Protein AF-A0A7C4AGM2-F1 (afdb_monomer_lite)

Foldseek 3Di:
DVQVPDPVSAWDADPVVRDTDGDPLPVVQVVVVHHGPCCVPPPPNPDDDDDPVVVVVVVVVVVVVVVVVCCVVDVDD

Secondary structure (DSSP, 8-state):
-HHHH-TT---EEETTTTEEE----SHHHHHTTPPPHHHHT-TT-------HHHHHHHHHHHHHHHHHHHHHHSTT-

Radius of gyration: 20.13 Å; chains: 1; bounding box: 51×22×49 Å

Sequence (77 aa):
ACIIACPWNIPQWDEASGKVIKCDFCRDRIDAGKNPACVTGCCAHALDFVRPNEASREQRTSWGAKILKHQIEEPGL

Structure (mmCIF, N/CA/C/O backbone):
data_AF-A0A7C4AGM2-F1
#
_entry.id   AF-A0A7C4AGM2-F1
#
loop_
_atom_site.group_PDB
_atom_site.id
_atom_site.type_symbol
_atom_site.label_atom_id
_atom_site.label_alt_id
_atom_site.label_comp_id
_atom_site.label_asym_id
_atom_site.label_entity_id
_atom_site.label_seq_id
_atom_site.pdbx_PDB_ins_code
_atom_site.Cartn_x
_atom_site.Cartn_y
_atom_site.Cartn_z
_atom_site.occupancy
_atom_site.B_iso_or_equiv
_atom_site.auth_seq_id
_atom_site.auth_comp_id
_atom_site.auth_asym_id
_atom_site.auth_atom_id
_atom_site.pdbx_PDB_model_num
ATOM 1 N N . ALA A 1 1 ? 0.832 4.818 21.287 1.00 81.88 1 ALA A N 1
ATOM 2 C CA . ALA A 1 1 ? 2.177 4.371 20.857 1.00 81.88 1 ALA A CA 1
ATOM 3 C C . ALA A 1 1 ? 2.283 4.152 19.338 1.00 81.88 1 ALA A C 1
ATOM 5 O O . ALA A 1 1 ? 3.204 4.694 18.751 1.00 81.88 1 ALA A O 1
ATOM 6 N N . CYS A 1 2 ? 1.366 3.433 18.669 1.00 93.12 2 CYS A N 1
ATOM 7 C CA . CYS A 1 2 ? 1.486 3.104 17.232 1.00 93.12 2 CYS A CA 1
ATOM 8 C C . CYS A 1 2 ? 1.448 4.298 16.255 1.00 93.12 2 CYS A C 1
ATOM 10 O O . CYS A 1 2 ? 2.184 4.275 15.275 1.00 93.12 2 CYS A O 1
ATOM 12 N N . ILE A 1 3 ? 0.632 5.327 16.520 1.00 95.06 3 ILE A N 1
ATOM 13 C CA . ILE A 1 3 ? 0.550 6.538 15.678 1.00 95.06 3 ILE A CA 1
ATOM 14 C C . ILE A 1 3 ? 1.911 7.249 15.644 1.00 95.06 3 ILE A C 1
ATOM 16 O O . ILE A 1 3 ? 2.498 7.417 14.583 1.00 95.06 3 ILE A O 1
ATOM 20 N N . ILE A 1 4 ? 2.455 7.564 16.824 1.00 95.31 4 ILE A N 1
ATOM 21 C CA . ILE A 1 4 ? 3.735 8.274 16.989 1.00 95.31 4 ILE A CA 1
ATOM 22 C C . ILE A 1 4 ? 4.925 7.430 16.500 1.00 95.31 4 ILE A C 1
ATOM 24 O O . ILE A 1 4 ? 5.917 7.971 16.028 1.00 95.31 4 ILE A O 1
ATOM 28 N N . ALA A 1 5 ? 4.838 6.100 16.594 1.00 97.25 5 ALA A N 1
ATOM 29 C CA . ALA A 1 5 ? 5.921 5.209 16.184 1.00 97.25 5 ALA A CA 1
ATOM 30 C C . ALA A 1 5 ? 6.119 5.133 14.659 1.00 97.25 5 ALA A C 1
ATOM 32 O O . ALA A 1 5 ? 7.181 4.708 14.208 1.00 97.25 5 ALA A O 1
ATOM 33 N N . CYS A 1 6 ? 5.111 5.484 13.854 1.00 97.06 6 CYS A N 1
ATOM 34 C CA . CYS A 1 6 ? 5.223 5.414 12.402 1.00 97.06 6 CYS A CA 1
ATOM 35 C C . CYS A 1 6 ? 5.952 6.656 11.861 1.00 97.06 6 CYS A C 1
ATOM 37 O O . CYS A 1 6 ? 5.394 7.750 11.941 1.00 97.06 6 CYS A O 1
ATOM 39 N N . PRO A 1 7 ? 7.131 6.520 11.223 1.00 97.31 7 PRO A N 1
ATOM 40 C CA . PRO A 1 7 ? 7.883 7.677 10.726 1.00 97.31 7 PRO A CA 1
ATOM 41 C C . PRO A 1 7 ? 7.185 8.393 9.560 1.00 97.31 7 PRO A C 1
ATOM 43 O O . PRO A 1 7 ? 7.522 9.525 9.235 1.00 97.31 7 PRO A O 1
ATOM 46 N N . TRP A 1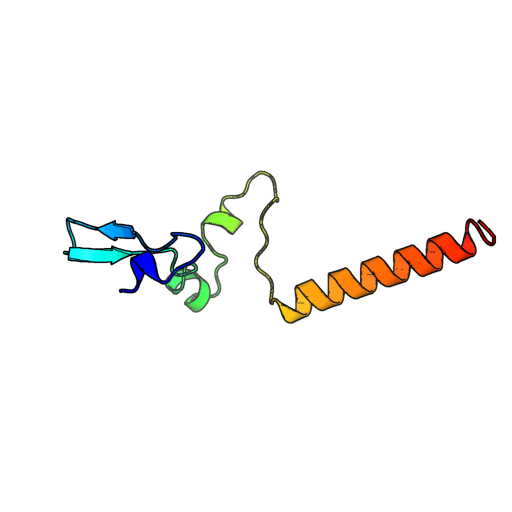 8 ? 6.198 7.741 8.942 1.00 97.06 8 TRP A N 1
ATOM 47 C CA . TRP A 1 8 ? 5.408 8.280 7.834 1.00 97.06 8 TRP A CA 1
ATOM 48 C C . TRP A 1 8 ? 4.029 8.790 8.261 1.00 97.06 8 TRP A C 1
ATOM 50 O O . TRP A 1 8 ? 3.244 9.179 7.404 1.00 97.06 8 TRP A O 1
ATOM 60 N N . ASN A 1 9 ? 3.709 8.755 9.561 1.00 94.06 9 ASN A N 1
ATOM 61 C CA . ASN A 1 9 ? 2.437 9.236 10.106 1.00 94.06 9 ASN A CA 1
ATOM 62 C C . ASN A 1 9 ? 1.188 8.643 9.409 1.00 94.06 9 ASN A C 1
ATOM 64 O O . ASN A 1 9 ? 0.206 9.335 9.157 1.00 94.06 9 ASN A O 1
ATOM 68 N N . ILE A 1 10 ? 1.228 7.354 9.053 1.00 97.12 10 ILE A N 1
ATOM 69 C CA . ILE A 1 10 ? 0.136 6.687 8.319 1.00 97.12 10 ILE A CA 1
ATOM 70 C C . ILE A 1 10 ? -1.054 6.293 9.210 1.00 97.12 10 ILE A C 1
ATOM 72 O O . ILE A 1 10 ? -2.186 6.494 8.776 1.00 97.12 10 ILE A O 1
ATOM 76 N N . PRO A 1 11 ? -0.870 5.702 10.408 1.00 97.44 11 PRO A N 1
ATOM 77 C CA . PRO A 1 11 ? -1.999 5.289 11.239 1.00 97.44 11 PRO A CA 1
ATOM 78 C C . PRO A 1 11 ? -2.753 6.500 11.797 1.00 97.44 11 PRO A C 1
ATOM 80 O O . PRO A 1 11 ? -2.138 7.360 12.420 1.00 97.44 11 PRO A O 1
ATOM 83 N N . GLN A 1 12 ? -4.073 6.539 11.616 1.00 95.81 12 GLN A N 1
ATOM 84 C CA . GLN A 1 12 ? -4.937 7.645 12.049 1.00 95.81 12 GLN A CA 1
ATOM 85 C C . GLN A 1 12 ? -5.992 7.168 1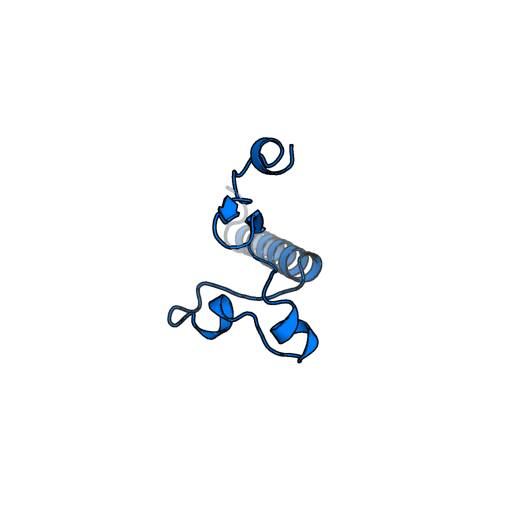3.048 1.00 95.81 12 GLN A C 1
ATOM 87 O O . GLN A 1 12 ? -6.435 6.021 12.983 1.00 95.81 12 GLN A O 1
ATOM 92 N N . TRP A 1 13 ? -6.374 8.030 13.990 1.00 96.69 13 TRP A N 1
ATOM 93 C CA . TRP A 1 13 ? -7.437 7.736 14.953 1.00 96.69 13 TRP A CA 1
ATOM 94 C C .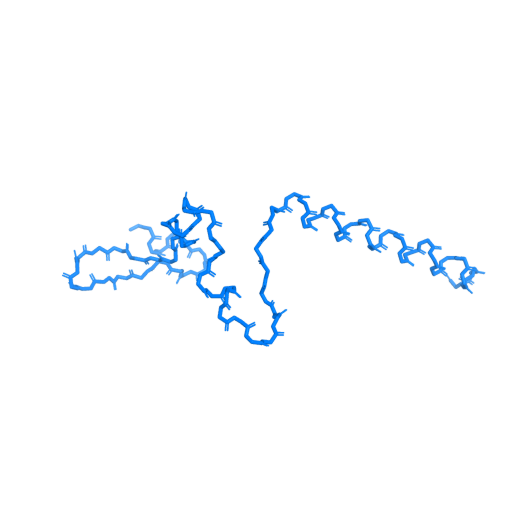 TRP A 1 13 ? -8.810 7.861 14.291 1.00 96.69 13 TRP A C 1
ATOM 96 O O . TRP A 1 13 ? -9.092 8.864 13.642 1.00 96.69 13 TRP A O 1
ATOM 106 N N . ASP A 1 14 ? -9.655 6.853 14.476 1.00 96.88 14 ASP A N 1
ATOM 107 C CA . ASP A 1 14 ? -11.067 6.896 14.121 1.00 96.88 14 ASP A CA 1
ATOM 108 C C . ASP A 1 14 ? -11.910 7.019 15.394 1.00 96.88 14 ASP A C 1
ATOM 110 O O . ASP A 1 14 ? -11.972 6.099 16.215 1.00 96.88 14 ASP A O 1
ATOM 114 N N . GLU A 1 15 ? -12.565 8.169 15.554 1.00 96.94 15 GLU A N 1
ATOM 115 C CA . GLU A 1 15 ? -13.387 8.474 16.726 1.00 96.94 15 GLU A CA 1
ATOM 116 C C . GLU A 1 15 ? -14.620 7.574 16.822 1.00 96.94 15 GLU A C 1
ATOM 118 O O . GLU A 1 15 ? -15.027 7.220 17.927 1.00 96.94 15 GLU A O 1
ATOM 123 N N . ALA A 1 16 ? -15.183 7.155 15.684 1.00 97.19 16 ALA A N 1
ATOM 124 C CA . ALA A 1 16 ? -16.403 6.358 15.657 1.00 97.19 16 ALA A CA 1
ATOM 125 C C . ALA A 1 16 ? -16.171 4.933 16.180 1.00 97.19 16 ALA A C 1
ATOM 127 O O . ALA A 1 16 ? -16.964 4.421 16.970 1.00 97.19 16 ALA A O 1
ATOM 128 N N . SER A 1 17 ? -15.083 4.280 15.758 1.00 95.94 17 SER A N 1
ATOM 129 C CA . SER A 1 17 ? -14.738 2.938 16.241 1.00 95.94 17 SER A CA 1
ATOM 130 C C . SER A 1 17 ? -13.878 2.932 17.506 1.00 95.94 17 SER A C 1
ATOM 132 O O . SER A 1 17 ? -13.717 1.869 18.114 1.00 95.94 17 SER A O 1
ATOM 134 N N . GLY A 1 18 ? -13.307 4.079 17.893 1.00 96.06 18 GLY A N 1
ATOM 135 C CA . GLY A 1 18 ? -12.343 4.188 18.989 1.00 96.06 18 GLY A CA 1
ATOM 136 C C . GLY A 1 18 ? -11.051 3.410 18.719 1.00 96.06 18 GLY A C 1
ATOM 137 O O . GLY A 1 18 ? -10.435 2.875 19.644 1.00 96.06 18 GLY A O 1
ATOM 138 N N . LYS A 1 19 ? -10.675 3.258 17.443 1.00 95.88 19 LYS A N 1
ATOM 139 C CA . LYS A 1 19 ? -9.526 2.458 16.999 1.00 95.88 19 LYS A CA 1
ATOM 140 C C . LYS A 1 19 ? -8.656 3.251 16.038 1.00 95.88 19 LYS A C 1
ATOM 142 O O . LYS A 1 19 ? -9.072 4.227 15.430 1.00 95.88 19 LYS A O 1
ATOM 147 N N . VAL A 1 20 ? -7.421 2.788 15.878 1.00 97.00 20 VAL A N 1
ATOM 148 C CA . VAL A 1 20 ? -6.506 3.315 14.863 1.00 97.00 20 VAL A CA 1
ATOM 149 C C . VAL A 1 20 ? -6.707 2.555 13.557 1.00 97.00 20 VAL A C 1
ATOM 151 O O . VAL A 1 20 ? -6.671 1.323 13.548 1.00 97.00 20 VAL A O 1
ATOM 154 N N . ILE A 1 21 ? -6.860 3.287 12.458 1.00 96.19 21 ILE A N 1
ATOM 155 C CA . ILE A 1 21 ? -7.040 2.750 11.110 1.00 96.19 21 ILE A CA 1
ATOM 156 C C . ILE A 1 21 ? -5.872 3.139 10.199 1.00 96.19 21 ILE A C 1
ATOM 158 O O . ILE A 1 21 ? -5.179 4.134 10.410 1.00 96.19 21 ILE A O 1
ATOM 162 N N . LYS A 1 22 ? -5.633 2.324 9.174 1.00 96.69 22 LYS A N 1
ATOM 163 C CA . LYS A 1 22 ? -4.703 2.592 8.071 1.00 96.69 22 LYS A CA 1
ATOM 164 C C . LYS A 1 22 ? -5.077 1.719 6.878 1.00 96.69 22 LYS A C 1
ATOM 166 O O . LYS A 1 22 ? -5.855 0.780 7.034 1.00 96.69 22 LYS A O 1
ATOM 171 N N . CYS A 1 23 ? -4.444 1.958 5.730 1.00 97.38 23 CYS A N 1
ATOM 172 C CA . CYS A 1 23 ? -4.494 1.032 4.600 1.00 97.38 23 CYS A CA 1
ATOM 173 C C . CYS A 1 23 ? -4.160 -0.403 5.058 1.00 97.38 23 CYS A C 1
ATOM 175 O O . CYS A 1 23 ? -3.134 -0.660 5.707 1.00 97.38 23 CYS A O 1
ATOM 177 N N . ASP A 1 24 ? -5.055 -1.329 4.731 1.00 97.00 24 ASP A N 1
ATOM 178 C CA . ASP A 1 24 ? -4.956 -2.764 4.999 1.00 97.00 24 ASP A CA 1
ATOM 179 C C . ASP A 1 24 ? -4.486 -3.551 3.767 1.00 97.00 24 ASP A C 1
ATOM 181 O O . ASP A 1 24 ? -4.438 -4.778 3.794 1.00 97.00 24 ASP A O 1
ATOM 185 N N . PHE A 1 25 ? -4.124 -2.826 2.705 1.00 96.94 25 PHE A N 1
ATOM 186 C CA . PHE A 1 25 ? -3.723 -3.364 1.414 1.00 96.94 25 PHE A CA 1
ATOM 187 C C . PHE A 1 25 ? -4.859 -4.069 0.656 1.00 96.94 25 PHE A C 1
ATOM 189 O O . PHE A 1 25 ? -4.578 -4.857 -0.237 1.00 96.94 25 PHE A O 1
ATOM 196 N N . CYS A 1 26 ? -6.128 -3.760 0.956 1.00 98.00 26 CYS A N 1
ATOM 197 C CA . CYS A 1 26 ? -7.301 -4.436 0.389 1.00 98.00 26 CYS A CA 1
ATOM 198 C C . CYS A 1 26 ? -7.254 -5.955 0.615 1.00 98.00 26 CYS A C 1
ATOM 200 O O . CYS A 1 26 ? -7.363 -6.733 -0.339 1.00 98.00 26 CYS A O 1
ATOM 202 N N . ARG A 1 27 ? -7.035 -6.375 1.868 1.00 98.00 27 ARG A N 1
ATOM 203 C CA . ARG A 1 27 ? -6.800 -7.784 2.219 1.00 98.00 27 ARG A CA 1
ATOM 204 C C . ARG A 1 27 ? -7.910 -8.701 1.705 1.00 98.00 27 ARG A C 1
ATOM 206 O O . ARG A 1 27 ? -7.631 -9.708 1.072 1.00 98.00 27 ARG A O 1
ATOM 213 N N . ASP A 1 28 ? -9.156 -8.301 1.920 1.00 98.19 28 ASP A N 1
ATOM 214 C CA . ASP A 1 28 ? -10.363 -8.996 1.470 1.00 98.19 28 ASP A CA 1
ATOM 215 C C . ASP A 1 28 ? -10.393 -9.245 -0.049 1.00 98.19 28 ASP A C 1
ATOM 217 O O . ASP A 1 28 ? -10.764 -10.325 -0.510 1.00 98.19 28 ASP A O 1
ATOM 221 N N . ARG A 1 29 ? -9.966 -8.259 -0.843 1.00 98.31 29 ARG A N 1
ATOM 222 C CA . ARG A 1 29 ? -9.891 -8.373 -2.303 1.00 98.31 29 ARG A CA 1
ATOM 223 C C . ARG A 1 29 ? -8.763 -9.296 -2.733 1.00 98.31 29 ARG A C 1
ATOM 225 O O . ARG A 1 29 ? -8.984 -10.121 -3.618 1.00 98.31 29 ARG A O 1
ATOM 232 N N . ILE A 1 30 ? -7.592 -9.166 -2.112 1.00 97.56 30 ILE A N 1
ATOM 233 C CA . ILE A 1 30 ? -6.429 -10.010 -2.408 1.00 97.56 30 ILE A CA 1
ATOM 234 C C . ILE A 1 30 ? -6.744 -11.474 -2.095 1.00 97.56 30 ILE A C 1
ATOM 236 O O . ILE A 1 30 ? -6.471 -12.337 -2.926 1.00 97.56 30 ILE A O 1
ATOM 240 N N . ASP A 1 31 ? -7.370 -11.748 -0.948 1.00 97.94 31 ASP A N 1
ATOM 241 C CA . ASP A 1 31 ? -7.777 -13.099 -0.547 1.00 97.94 31 ASP A CA 1
ATOM 242 C C . ASP A 1 31 ? -8.781 -13.707 -1.549 1.00 97.94 31 ASP A C 1
ATOM 244 O O . ASP A 1 31 ? -8.792 -14.915 -1.775 1.00 97.94 31 ASP A O 1
ATOM 248 N N . ALA A 1 32 ? -9.576 -12.866 -2.220 1.00 98.19 32 ALA A N 1
ATOM 249 C CA . ALA A 1 32 ? -10.480 -13.251 -3.305 1.00 98.19 32 ALA A CA 1
ATOM 250 C C . ALA A 1 32 ? -9.824 -13.280 -4.706 1.00 98.19 32 ALA A C 1
ATOM 252 O O . ALA A 1 32 ? -10.533 -13.382 -5.710 1.00 98.19 32 ALA A O 1
ATOM 253 N N . GLY A 1 33 ? -8.498 -13.143 -4.805 1.00 97.38 33 GLY A N 1
ATOM 254 C CA . GLY A 1 33 ? -7.756 -13.154 -6.071 1.00 97.38 33 GLY A CA 1
ATOM 255 C C . GLY A 1 33 ? -7.927 -11.892 -6.925 1.00 97.38 33 GLY A C 1
ATOM 256 O O . GLY A 1 33 ? -7.660 -11.919 -8.124 1.00 97.38 33 GLY A O 1
ATOM 257 N N . LYS A 1 34 ? -8.395 -10.786 -6.338 1.00 97.81 34 LYS A N 1
ATOM 258 C CA . LYS A 1 34 ? -8.587 -9.501 -7.022 1.00 97.81 34 LYS A CA 1
ATOM 259 C C . LYS A 1 34 ? -7.454 -8.534 -6.691 1.00 97.81 34 LYS A C 1
ATOM 261 O O . LYS A 1 34 ? -6.921 -8.529 -5.585 1.00 97.81 34 LYS A O 1
ATOM 266 N N . ASN A 1 35 ? -7.174 -7.622 -7.618 1.00 97.50 35 ASN A N 1
ATOM 267 C CA . ASN A 1 35 ? -6.261 -6.509 -7.362 1.00 97.50 35 ASN A CA 1
ATOM 268 C C . ASN A 1 35 ? -6.842 -5.521 -6.333 1.00 97.50 35 ASN A C 1
ATOM 270 O O . ASN A 1 35 ? -8.076 -5.388 -6.229 1.00 97.50 35 ASN A O 1
ATOM 274 N N . PRO A 1 36 ? -5.983 -4.765 -5.619 1.00 98.44 36 PRO A N 1
ATOM 275 C CA . PRO A 1 36 ? -6.421 -3.679 -4.752 1.00 98.44 36 PRO A CA 1
ATOM 276 C C . PRO A 1 36 ? -7.316 -2.680 -5.485 1.00 98.44 36 PRO A C 1
ATOM 278 O O . PRO A 1 36 ?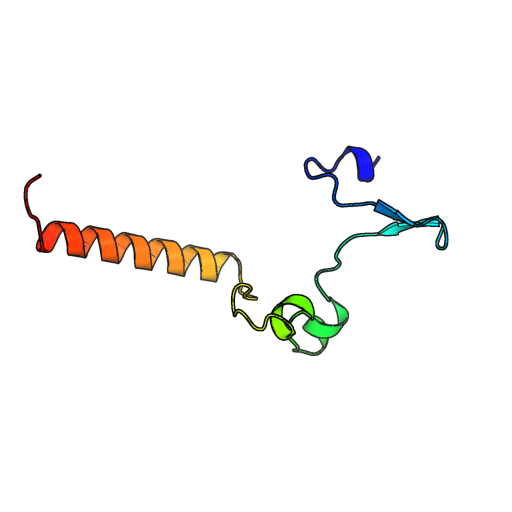 -7.192 -2.463 -6.696 1.00 98.44 36 PRO A O 1
ATOM 281 N N . ALA A 1 37 ? -8.230 -2.058 -4.743 1.00 98.31 37 ALA A N 1
ATOM 282 C CA . ALA A 1 37 ? -9.204 -1.138 -5.320 1.00 98.31 37 ALA A CA 1
ATOM 283 C C . ALA A 1 37 ? -8.530 0.075 -5.984 1.00 98.31 37 ALA A C 1
ATOM 285 O O . ALA A 1 37 ? -8.902 0.440 -7.096 1.00 98.31 37 ALA A O 1
ATOM 286 N N . CYS A 1 38 ? -7.492 0.642 -5.357 1.00 98.31 38 CYS A N 1
ATOM 287 C CA . CYS A 1 38 ? -6.746 1.780 -5.904 1.00 98.31 38 CYS A CA 1
ATOM 288 C C . CYS A 1 38 ? -6.013 1.451 -7.215 1.00 98.31 38 CYS A C 1
ATOM 290 O O . CYS A 1 38 ? -5.984 2.284 -8.114 1.00 98.31 38 CYS A O 1
ATOM 292 N N . VAL A 1 39 ? -5.477 0.234 -7.349 1.00 98.06 39 VAL A N 1
ATOM 293 C CA . VAL A 1 39 ? -4.816 -0.236 -8.578 1.00 98.06 39 VAL A CA 1
ATOM 294 C C . VAL A 1 39 ? -5.852 -0.452 -9.676 1.00 98.06 39 VAL A C 1
ATOM 296 O O . VAL A 1 39 ? -5.689 0.032 -10.789 1.00 98.06 39 VAL A O 1
ATOM 299 N N . THR A 1 40 ? -6.969 -1.104 -9.341 1.00 97.81 40 THR A N 1
ATOM 300 C CA . THR A 1 40 ? -8.066 -1.351 -10.293 1.00 97.81 40 THR A CA 1
ATOM 301 C C . THR A 1 40 ? -8.681 -0.044 -10.809 1.00 97.81 40 THR A C 1
ATOM 303 O O . THR A 1 40 ? -9.038 0.048 -11.977 1.00 97.81 40 THR A O 1
ATOM 306 N N . GLY A 1 41 ? -8.811 0.967 -9.947 1.00 97.88 41 GLY A N 1
ATOM 307 C CA . GLY A 1 41 ? -9.386 2.267 -10.299 1.00 97.88 41 GLY A CA 1
ATOM 308 C C . GLY A 1 41 ? -8.418 3.239 -10.982 1.00 97.88 41 GLY A C 1
ATOM 309 O O . GLY A 1 41 ? -8.820 4.353 -11.308 1.00 97.88 41 GLY A O 1
ATOM 310 N N . CYS A 1 42 ? -7.146 2.876 -11.174 1.00 98.00 42 CYS A N 1
ATOM 311 C CA . CYS A 1 42 ? -6.147 3.788 -11.720 1.00 98.00 42 CYS A CA 1
ATOM 312 C C . CYS A 1 42 ? -6.281 3.926 -13.246 1.00 98.00 42 CYS A C 1
ATOM 314 O O . CYS A 1 42 ? -5.642 3.202 -14.005 1.00 98.00 42 CYS A O 1
ATOM 316 N N . CYS A 1 43 ? -7.060 4.909 -13.707 1.00 97.69 43 CYS A N 1
ATOM 317 C CA . CYS A 1 43 ? -7.250 5.178 -15.141 1.00 97.69 43 CYS A CA 1
ATOM 318 C C . CYS A 1 43 ? -5.962 5.595 -15.873 1.00 97.69 43 CYS A C 1
ATOM 320 O O . CYS A 1 43 ? -5.879 5.475 -17.089 1.00 97.69 43 CYS A O 1
ATOM 322 N N . ALA A 1 44 ? -4.971 6.115 -15.142 1.00 97.69 44 ALA A N 1
ATOM 323 C CA . ALA A 1 44 ? -3.699 6.574 -15.698 1.00 97.69 44 ALA A CA 1
ATOM 324 C C . ALA A 1 44 ? -2.619 5.480 -15.745 1.00 97.69 44 ALA A C 1
ATOM 326 O O . ALA A 1 44 ? -1.509 5.755 -16.190 1.00 97.69 44 ALA A O 1
ATOM 327 N N . HIS A 1 45 ? -2.909 4.272 -15.245 1.00 94.19 45 HIS A N 1
ATOM 328 C CA . HIS A 1 45 ? -1.944 3.169 -15.157 1.00 94.19 45 HIS A CA 1
ATOM 329 C C . HIS A 1 45 ? -0.646 3.522 -14.402 1.00 94.19 45 HIS A C 1
ATOM 331 O O . HIS A 1 45 ? 0.423 2.998 -14.694 1.00 94.19 45 HIS A O 1
ATOM 337 N N . ALA A 1 46 ? -0.738 4.411 -13.410 1.00 97.12 46 ALA A N 1
ATOM 338 C CA . ALA A 1 46 ? 0.396 4.826 -12.583 1.00 97.12 46 ALA A CA 1
ATOM 339 C C . ALA A 1 46 ? 0.688 3.865 -11.416 1.00 97.12 46 ALA A C 1
ATOM 341 O O . ALA A 1 46 ? 1.743 3.957 -10.791 1.00 97.12 46 ALA A O 1
ATOM 342 N N . LEU A 1 47 ? -0.259 2.985 -11.079 1.00 96.94 47 LEU A N 1
ATOM 343 C CA . LEU A 1 47 ? -0.163 2.059 -9.954 1.00 96.94 47 LEU A CA 1
ATOM 344 C C . LEU A 1 47 ? -0.157 0.620 -10.457 1.00 96.94 47 LEU A C 1
ATOM 346 O O . LEU A 1 47 ? -0.979 0.263 -11.298 1.00 96.94 47 LEU A O 1
ATOM 350 N N . ASP A 1 48 ? 0.707 -0.203 -9.866 1.00 94.94 48 ASP A N 1
ATOM 351 C CA . ASP A 1 48 ? 0.782 -1.636 -10.133 1.00 94.94 48 ASP A CA 1
ATOM 352 C C . ASP A 1 48 ? 0.881 -2.438 -8.824 1.00 94.94 48 ASP A C 1
ATOM 354 O O . ASP A 1 48 ? 1.321 -1.927 -7.788 1.00 94.94 48 ASP A O 1
ATOM 358 N N . PHE A 1 49 ? 0.440 -3.695 -8.860 1.00 96.38 49 PHE A N 1
ATOM 359 C CA . PHE A 1 49 ? 0.437 -4.614 -7.728 1.00 96.38 49 PHE A CA 1
ATOM 360 C C . PHE A 1 49 ? 1.297 -5.842 -8.020 1.00 96.38 49 PHE A C 1
ATOM 362 O O . PHE A 1 49 ? 0.843 -6.823 -8.602 1.00 96.38 49 PHE A O 1
ATOM 369 N N . VAL A 1 50 ? 2.544 -5.798 -7.557 1.00 95.00 50 VAL A N 1
ATOM 370 C CA . VAL A 1 50 ? 3.573 -6.803 -7.854 1.00 95.00 50 VAL A CA 1
ATOM 371 C C . VAL A 1 50 ? 4.284 -7.2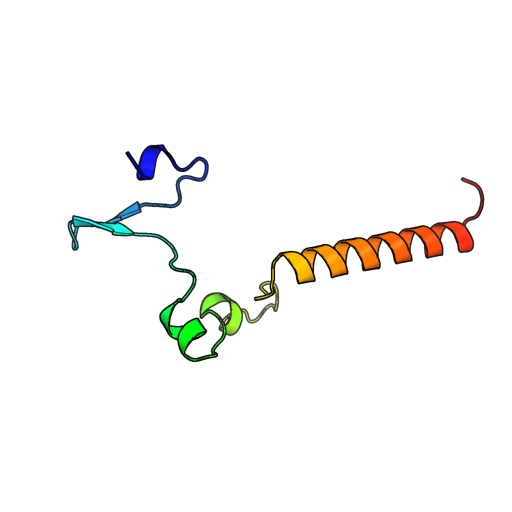76 -6.589 1.00 95.00 50 VAL A C 1
ATOM 373 O O . VAL A 1 50 ? 4.247 -6.626 -5.538 1.00 95.00 50 VAL A O 1
ATOM 376 N N . ARG A 1 51 ? 4.967 -8.425 -6.660 1.00 94.75 51 ARG A N 1
ATOM 377 C CA . ARG A 1 51 ? 5.805 -8.889 -5.546 1.00 94.75 51 ARG A CA 1
ATOM 378 C C . ARG A 1 51 ? 7.062 -8.013 -5.450 1.00 94.75 51 ARG A C 1
ATOM 380 O O . ARG A 1 51 ? 7.752 -7.849 -6.453 1.00 94.75 51 ARG A O 1
ATOM 387 N N . PRO A 1 52 ? 7.450 -7.519 -4.256 1.00 93.31 52 PRO A N 1
ATOM 388 C CA . PRO A 1 52 ? 8.603 -6.622 -4.122 1.00 93.31 52 PRO A CA 1
ATOM 389 C C . PRO A 1 52 ? 9.906 -7.173 -4.719 1.00 93.31 52 PRO A C 1
ATOM 391 O O . PRO A 1 52 ? 10.659 -6.449 -5.366 1.00 93.31 52 PRO A O 1
ATOM 394 N N . ASN A 1 53 ? 10.159 -8.474 -4.547 1.00 95.94 53 ASN A N 1
ATOM 395 C CA . ASN A 1 53 ? 11.357 -9.123 -5.085 1.00 95.94 53 ASN A CA 1
ATOM 396 C C . ASN A 1 53 ? 11.333 -9.240 -6.612 1.00 95.94 53 ASN A C 1
ATOM 398 O O . ASN A 1 53 ? 12.386 -9.183 -7.240 1.00 95.94 53 ASN A O 1
ATOM 402 N N . GLU A 1 54 ? 10.153 -9.406 -7.202 1.00 95.50 54 GLU A N 1
ATOM 403 C CA . GLU A 1 54 ? 9.969 -9.445 -8.651 1.00 95.50 54 GLU A CA 1
ATOM 404 C C . GLU A 1 54 ? 10.202 -8.059 -9.249 1.00 95.50 54 GLU A C 1
ATOM 406 O O . GLU A 1 54 ? 11.108 -7.905 -10.066 1.00 95.50 54 GLU A O 1
ATOM 411 N N . ALA A 1 55 ? 9.516 -7.041 -8.719 1.00 94.19 55 ALA A N 1
ATOM 412 C CA . ALA A 1 55 ? 9.692 -5.648 -9.121 1.00 94.19 55 ALA A CA 1
ATOM 413 C C . ALA A 1 55 ? 11.161 -5.214 -9.024 1.00 94.19 55 ALA A C 1
ATOM 415 O O . ALA A 1 55 ? 11.731 -4.635 -9.945 1.00 94.19 55 ALA A O 1
ATOM 416 N N . SER A 1 56 ? 11.820 -5.550 -7.913 1.00 96.00 56 SER A N 1
ATOM 417 C CA . SER A 1 56 ? 13.223 -5.207 -7.711 1.00 96.00 56 SER A CA 1
ATOM 418 C C . SER A 1 56 ? 14.156 -5.929 -8.689 1.00 96.00 56 SER A C 1
ATOM 420 O O . SER A 1 56 ? 15.111 -5.327 -9.178 1.00 96.00 56 SER A O 1
ATOM 422 N N . ARG A 1 57 ? 13.897 -7.206 -9.004 1.00 96.31 57 ARG A N 1
ATOM 423 C CA . ARG A 1 57 ? 14.673 -7.949 -10.009 1.00 96.31 57 ARG A CA 1
ATOM 424 C C . ARG A 1 57 ? 14.518 -7.333 -11.391 1.00 96.31 57 ARG A C 1
ATOM 426 O O . ARG A 1 57 ? 15.527 -7.071 -12.033 1.00 96.31 57 ARG A O 1
ATOM 433 N N . GLU A 1 58 ? 13.290 -7.064 -11.813 1.00 95.06 58 GLU A N 1
ATOM 434 C CA . GLU A 1 58 ? 13.003 -6.474 -13.120 1.00 95.06 58 GLU A CA 1
ATOM 435 C C . GLU A 1 58 ? 13.674 -5.104 -13.288 1.00 95.06 58 GLU A C 1
ATOM 437 O O . GLU A 1 58 ? 14.345 -4.853 -14.292 1.00 95.06 58 GLU A O 1
ATOM 442 N N . GLN A 1 59 ? 13.588 -4.240 -12.272 1.0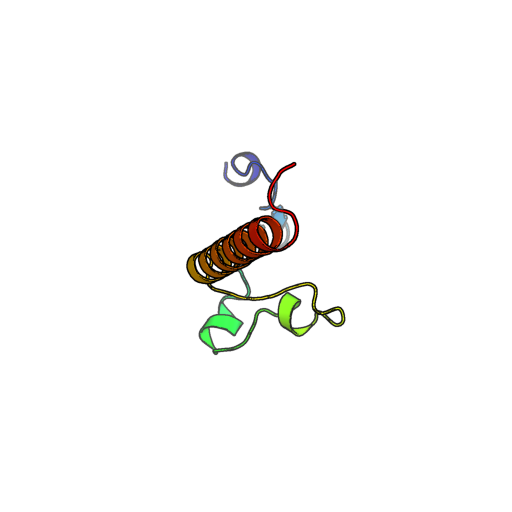0 94.62 59 GLN A N 1
ATOM 443 C CA . GLN A 1 59 ? 14.245 -2.932 -12.299 1.00 94.62 59 GLN A CA 1
ATOM 444 C C . GLN A 1 59 ? 15.774 -3.056 -12.379 1.00 94.62 59 GLN A C 1
ATOM 446 O O . GLN A 1 59 ? 16.404 -2.380 -13.190 1.00 94.62 59 GLN A O 1
ATOM 451 N N . ARG A 1 60 ? 16.391 -3.963 -11.608 1.00 95.31 60 ARG A N 1
ATOM 452 C CA . ARG A 1 60 ? 17.847 -4.194 -11.677 1.00 95.31 60 ARG A CA 1
ATOM 453 C C . ARG A 1 60 ? 18.280 -4.740 -13.036 1.00 95.31 60 ARG A C 1
ATOM 455 O O . ARG A 1 60 ? 19.277 -4.278 -13.583 1.00 95.31 60 ARG A O 1
ATOM 462 N N . THR A 1 61 ? 17.545 -5.708 -13.583 1.00 96.12 61 THR A N 1
ATOM 463 C CA . THR A 1 61 ? 17.856 -6.311 -14.885 1.00 96.12 61 THR A CA 1
ATOM 464 C C . THR A 1 61 ? 17.689 -5.302 -16.016 1.00 96.12 61 THR A C 1
ATOM 466 O O . THR A 1 61 ? 18.584 -5.179 -16.849 1.00 96.12 61 THR A O 1
ATOM 469 N N . SER A 1 62 ? 16.590 -4.545 -16.032 1.00 94.25 62 SER A N 1
ATOM 470 C CA . SER A 1 62 ? 16.357 -3.518 -17.053 1.00 94.25 62 SER A CA 1
ATOM 471 C C . SER A 1 62 ? 17.401 -2.402 -16.988 1.00 94.25 62 SER A C 1
ATOM 473 O O . SER A 1 62 ? 17.886 -1.955 -18.026 1.00 94.25 62 SER A O 1
ATOM 475 N N . TRP A 1 63 ? 17.806 -1.988 -15.786 1.00 93.88 63 TRP A N 1
ATOM 476 C CA . TRP A 1 63 ? 18.881 -1.018 -15.602 1.00 93.88 63 TRP A CA 1
ATOM 477 C C . TRP A 1 63 ? 20.241 -1.556 -16.067 1.00 93.88 63 TRP A C 1
ATOM 479 O O . TRP A 1 63 ? 20.927 -0.887 -16.837 1.00 93.88 63 TRP A O 1
ATOM 489 N N . GLY A 1 64 ? 20.602 -2.786 -15.688 1.00 94.75 64 GLY A N 1
ATOM 490 C CA . GLY A 1 64 ? 21.839 -3.426 -16.145 1.00 94.75 64 GLY A CA 1
ATOM 491 C C . GLY A 1 64 ? 21.903 -3.568 -17.669 1.00 94.75 64 GLY A C 1
ATOM 492 O O . GLY A 1 64 ? 22.922 -3.250 -18.276 1.00 94.75 64 GLY A O 1
ATOM 493 N N . ALA A 1 65 ? 20.796 -3.958 -18.308 1.00 93.38 65 ALA A N 1
ATOM 494 C CA . ALA A 1 65 ? 20.705 -4.042 -19.765 1.00 93.38 65 ALA A CA 1
ATOM 495 C C . ALA A 1 65 ? 20.894 -2.675 -20.447 1.00 93.38 65 ALA A C 1
ATOM 497 O O . ALA A 1 65 ? 21.576 -2.590 -21.467 1.00 93.38 65 ALA A O 1
ATOM 498 N N . LYS A 1 66 ? 20.337 -1.597 -19.873 1.00 92.25 66 LYS A N 1
ATOM 499 C CA . LYS A 1 66 ? 20.534 -0.227 -20.378 1.00 92.25 66 LYS A CA 1
ATOM 500 C C . LYS A 1 66 ? 21.998 0.206 -20.303 1.00 92.25 66 LYS A C 1
ATOM 502 O O . LYS A 1 66 ? 22.483 0.800 -21.258 1.00 92.25 66 LYS A O 1
ATOM 507 N N . ILE A 1 67 ? 22.701 -0.122 -19.216 1.00 92.38 67 ILE A N 1
ATOM 508 C CA . ILE A 1 67 ? 24.136 0.179 -19.079 1.00 92.38 67 ILE A CA 1
ATOM 509 C C . ILE A 1 67 ? 24.948 -0.545 -20.141 1.00 92.38 67 ILE A C 1
ATOM 511 O O . ILE A 1 67 ? 25.742 0.088 -20.828 1.00 92.38 67 ILE A O 1
ATOM 515 N N . LEU A 1 68 ? 24.730 -1.853 -20.297 1.00 89.88 68 LEU A N 1
ATOM 516 C CA . LEU A 1 68 ? 25.441 -2.642 -21.303 1.00 89.88 68 LEU A CA 1
ATOM 517 C C . LEU A 1 68 ? 25.203 -2.083 -22.708 1.00 89.88 68 LEU A C 1
ATOM 519 O O . LEU A 1 68 ? 26.140 -1.953 -23.486 1.00 89.88 68 LEU A O 1
ATOM 523 N N . LYS A 1 69 ? 23.962 -1.692 -23.015 1.00 84.19 69 LYS A N 1
ATOM 524 C CA . LYS A 1 69 ? 23.617 -1.067 -24.293 1.00 84.19 69 LYS A CA 1
ATOM 525 C C . LYS A 1 69 ? 24.340 0.271 -24.497 1.00 84.19 69 LYS A C 1
ATOM 527 O O . LYS A 1 69 ? 24.939 0.464 -25.547 1.00 84.19 69 LYS A O 1
ATOM 532 N N . HIS A 1 70 ? 24.351 1.148 -23.492 1.00 80.31 70 HIS A N 1
ATOM 533 C CA . HIS A 1 70 ? 25.067 2.426 -23.562 1.00 80.31 70 HIS A CA 1
ATOM 534 C C . HIS A 1 70 ? 26.579 2.237 -23.754 1.00 80.31 70 HIS A C 1
ATOM 536 O O . HIS A 1 70 ? 27.201 2.984 -24.498 1.00 80.31 70 HIS A O 1
ATOM 542 N N . GLN A 1 71 ? 27.179 1.223 -23.126 1.00 75.00 71 GLN A N 1
ATOM 543 C CA . GLN A 1 71 ? 28.602 0.904 -23.300 1.00 75.00 71 GLN A CA 1
ATOM 544 C C . GLN A 1 71 ? 28.939 0.391 -24.709 1.00 75.00 71 GLN A C 1
ATOM 546 O O . GLN A 1 71 ? 30.076 0.530 -25.150 1.00 75.00 71 GLN A O 1
ATOM 551 N N . ILE A 1 72 ? 27.972 -0.213 -25.406 1.00 71.81 72 ILE A N 1
ATOM 552 C CA . ILE A 1 72 ? 28.130 -0.689 -26.787 1.00 71.81 72 ILE A CA 1
ATOM 553 C C . ILE A 1 72 ? 27.909 0.453 -27.791 1.00 71.81 72 ILE A C 1
ATOM 555 O O . ILE A 1 72 ? 28.608 0.513 -28.799 1.00 71.81 72 ILE A O 1
ATOM 559 N N . GLU A 1 73 ? 26.944 1.342 -27.530 1.00 71.44 73 GLU A N 1
ATOM 560 C CA . GLU A 1 73 ? 26.579 2.452 -28.425 1.00 71.44 73 GLU A CA 1
ATOM 561 C C . GLU A 1 73 ? 27.523 3.667 -28.298 1.00 71.44 73 GLU A C 1
ATOM 563 O O . GLU A 1 73 ? 27.797 4.316 -29.305 1.00 71.44 73 GLU A O 1
ATOM 568 N N . GLU A 1 74 ? 28.089 3.928 -27.113 1.00 62.62 74 GLU A N 1
ATOM 569 C CA . GLU A 1 74 ? 29.097 4.977 -26.870 1.00 62.62 74 GLU A CA 1
ATOM 570 C C . GLU A 1 74 ? 30.319 4.424 -26.107 1.00 62.62 74 GLU A C 1
ATOM 572 O O . GLU A 1 74 ? 30.495 4.676 -24.909 1.00 62.62 74 GLU A O 1
ATOM 577 N N . PRO A 1 75 ? 31.190 3.642 -26.767 1.00 57.97 75 PRO A N 1
ATOM 578 C CA . PRO A 1 75 ? 32.375 3.096 -26.124 1.00 57.97 75 PRO A CA 1
ATOM 579 C C . PRO A 1 75 ? 33.453 4.184 -25.996 1.00 57.97 75 PRO A C 1
ATOM 581 O O . PRO A 1 75 ? 34.272 4.353 -26.897 1.00 57.97 75 PRO A O 1
ATOM 584 N N . GLY A 1 76 ? 33.479 4.916 -24.876 1.00 63.59 76 GLY A N 1
ATOM 585 C CA . GLY A 1 76 ? 34.650 5.722 -24.494 1.00 63.59 76 GLY A CA 1
ATOM 586 C C . GLY A 1 76 ? 34.439 7.190 -24.115 1.00 63.59 76 GLY A C 1
ATOM 587 O O . GLY A 1 76 ? 35.351 7.980 -24.363 1.00 63.59 76 GLY A O 1
ATOM 588 N N . LEU A 1 77 ? 33.313 7.558 -23.494 1.00 52.22 77 LEU A N 1
ATOM 589 C CA . LEU A 1 77 ? 33.312 8.689 -22.553 1.00 52.22 77 LEU A CA 1
ATOM 590 C C . LEU A 1 77 ? 33.585 8.187 -21.129 1.00 52.22 77 LEU A C 1
ATOM 592 O O . LEU A 1 77 ? 32.978 7.158 -20.750 1.00 52.22 77 LEU A O 1
#

pLDDT: mean 92.83, std 9.65, range [52.22, 98.44]

Organism: NCBI:txid270496

InterPro domains:
  IPR017896 4Fe-4S ferredoxin-type, iron-sulphur binding domain [PF13247] (2-50)
  IPR051555 Formate Dehydrogenase Electron Transfer Unit [PTHR43545] (2-57)